Protein AF-A0A2E5ST00-F1 (afdb_monomer)

Structure (mmCIF, N/CA/C/O backbone):
data_AF-A0A2E5ST00-F1
#
_entry.id   AF-A0A2E5ST00-F1
#
loop_
_atom_site.group_PDB
_atom_site.id
_atom_site.type_symbol
_atom_site.label_atom_id
_atom_site.label_alt_id
_atom_site.label_comp_id
_atom_site.label_asym_id
_atom_site.label_entity_id
_atom_site.label_seq_id
_atom_site.pdbx_PDB_ins_code
_atom_site.Cartn_x
_atom_site.Cartn_y
_atom_site.Cartn_z
_atom_site.occupancy
_atom_site.B_iso_or_equiv
_atom_site.auth_seq_id
_atom_site.auth_comp_id
_atom_site.auth_asym_id
_atom_site.auth_atom_id
_atom_site.pdbx_PDB_model_num
ATOM 1 N N . MET A 1 1 ? 12.915 -5.279 -13.634 1.00 86.75 1 MET A N 1
ATOM 2 C CA . MET A 1 1 ? 12.139 -5.852 -12.507 1.00 86.75 1 MET A CA 1
ATOM 3 C C . MET A 1 1 ? 10.895 -6.560 -13.049 1.00 86.75 1 MET A C 1
ATOM 5 O O . MET A 1 1 ? 10.313 -6.048 -13.997 1.00 86.75 1 MET A O 1
ATOM 9 N N . HIS A 1 2 ? 10.516 -7.733 -12.525 1.00 93.88 2 HIS A N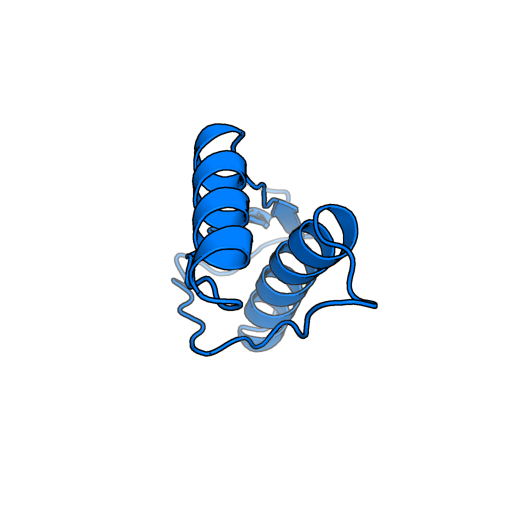 1
ATOM 10 C CA . HIS A 1 2 ? 9.281 -8.428 -12.937 1.00 93.88 2 HIS A CA 1
ATOM 11 C C . HIS A 1 2 ? 8.036 -7.660 -12.458 1.00 93.88 2 HIS A C 1
ATOM 13 O O . HIS A 1 2 ? 8.088 -7.036 -11.400 1.00 93.88 2 HIS A O 1
ATOM 19 N N . ALA A 1 3 ? 6.918 -7.735 -13.188 1.00 94.50 3 ALA A N 1
ATOM 20 C CA . ALA A 1 3 ? 5.691 -6.993 -12.869 1.00 94.50 3 ALA A CA 1
ATOM 21 C C . ALA A 1 3 ? 5.198 -7.243 -11.431 1.00 94.50 3 ALA A C 1
ATOM 23 O O . ALA A 1 3 ? 4.885 -6.300 -10.704 1.00 94.50 3 ALA A O 1
ATOM 24 N N . CYS A 1 4 ? 5.217 -8.501 -10.978 1.00 95.62 4 CYS A N 1
ATOM 25 C CA . CYS A 1 4 ? 4.840 -8.839 -9.603 1.00 95.62 4 CYS A CA 1
ATOM 26 C C . CYS A 1 4 ? 5.788 -8.235 -8.561 1.00 95.62 4 CYS A C 1
ATOM 28 O O . CYS A 1 4 ? 5.328 -7.823 -7.511 1.00 95.62 4 CYS A O 1
ATOM 30 N N . ALA A 1 5 ? 7.088 -8.126 -8.850 1.00 95.44 5 ALA A N 1
ATOM 31 C CA . ALA A 1 5 ? 8.032 -7.523 -7.908 1.00 95.44 5 ALA A CA 1
ATOM 32 C C . ALA A 1 5 ? 7.789 -6.012 -7.740 1.00 95.44 5 ALA A C 1
ATOM 34 O O . ALA A 1 5 ? 7.920 -5.499 -6.634 1.00 95.44 5 ALA A O 1
ATOM 35 N N . ILE A 1 6 ? 7.366 -5.321 -8.806 1.00 96.19 6 ILE A N 1
ATOM 36 C CA . ILE A 1 6 ? 6.935 -3.914 -8.740 1.00 96.19 6 ILE A CA 1
ATOM 37 C C . ILE A 1 6 ? 5.691 -3.794 -7.851 1.00 96.19 6 ILE A C 1
ATOM 39 O O . ILE A 1 6 ? 5.674 -2.976 -6.935 1.00 96.19 6 ILE A O 1
ATOM 43 N N . ALA A 1 7 ? 4.681 -4.641 -8.085 1.00 97.00 7 ALA A N 1
ATOM 44 C CA . ALA A 1 7 ? 3.452 -4.648 -7.293 1.00 97.00 7 ALA A CA 1
ATOM 45 C C . ALA A 1 7 ? 3.724 -4.947 -5.812 1.00 97.00 7 ALA A C 1
ATOM 47 O O . ALA A 1 7 ? 3.234 -4.223 -4.956 1.00 97.00 7 ALA A O 1
ATOM 48 N N . THR A 1 8 ? 4.557 -5.945 -5.503 1.00 96.94 8 THR A N 1
ATOM 49 C CA . THR A 1 8 ? 4.941 -6.278 -4.123 1.00 96.94 8 THR A CA 1
ATOM 50 C C . THR A 1 8 ? 5.685 -5.134 -3.443 1.00 96.94 8 THR A C 1
ATOM 52 O O . THR A 1 8 ? 5.428 -4.850 -2.278 1.00 96.94 8 THR A O 1
ATOM 55 N N . ALA A 1 9 ? 6.599 -4.456 -4.143 1.00 96.44 9 ALA A N 1
ATOM 56 C CA . ALA A 1 9 ? 7.321 -3.327 -3.563 1.00 96.44 9 ALA A CA 1
ATOM 57 C C . ALA A 1 9 ? 6.373 -2.149 -3.263 1.00 96.44 9 ALA A C 1
ATOM 59 O O . ALA A 1 9 ? 6.430 -1.575 -2.175 1.00 96.44 9 ALA A O 1
ATOM 60 N N . ALA A 1 10 ? 5.466 -1.842 -4.196 1.00 96.56 10 ALA A N 1
ATOM 61 C CA . ALA A 1 10 ? 4.412 -0.842 -4.034 1.00 96.56 10 ALA A CA 1
ATOM 62 C C . ALA A 1 10 ? 3.462 -1.176 -2.870 1.00 96.56 10 ALA A C 1
ATOM 64 O O . ALA A 1 10 ? 3.237 -0.335 -2.001 1.00 96.56 10 ALA A O 1
ATOM 65 N N . GLU A 1 11 ? 2.964 -2.414 -2.817 1.00 96.94 11 GLU A N 1
ATOM 66 C CA . GLU A 1 11 ? 2.109 -2.930 -1.743 1.00 96.94 11 GLU A CA 1
ATOM 67 C C . GLU A 1 11 ? 2.798 -2.816 -0.383 1.00 96.94 11 GLU A C 1
ATOM 69 O O . GLU A 1 11 ? 2.220 -2.284 0.565 1.00 96.94 11 GLU A O 1
ATOM 74 N N . TYR A 1 12 ? 4.042 -3.286 -0.287 1.00 96.38 12 TYR A N 1
ATOM 75 C CA . TYR A 1 12 ? 4.792 -3.317 0.961 1.00 96.38 12 TYR A CA 1
ATOM 76 C C . TYR A 1 12 ? 5.002 -1.914 1.538 1.00 96.38 12 TYR A C 1
ATOM 78 O O . TYR A 1 12 ? 4.720 -1.683 2.715 1.00 96.38 12 TYR A O 1
ATOM 86 N N . VAL A 1 13 ? 5.453 -0.960 0.715 1.00 96.31 13 VAL A N 1
ATOM 87 C CA . VAL A 1 13 ? 5.705 0.420 1.164 1.00 96.31 13 VAL A CA 1
ATOM 88 C C . VAL A 1 13 ? 4.402 1.144 1.520 1.00 96.31 13 VAL A C 1
ATOM 90 O O . VAL A 1 13 ? 4.359 1.905 2.486 1.00 96.31 13 VAL A O 1
ATOM 93 N N . SER A 1 14 ? 3.304 0.874 0.813 1.00 95.62 14 SER A N 1
ATOM 94 C CA . SER A 1 14 ? 1.992 1.390 1.212 1.00 95.62 14 SER A CA 1
ATOM 95 C C . SER A 1 14 ? 1.505 0.778 2.530 1.00 95.62 14 SER A C 1
ATOM 97 O O . SER A 1 14 ? 1.046 1.506 3.409 1.00 95.62 14 SER A O 1
ATOM 99 N N . GLY A 1 15 ? 1.643 -0.536 2.711 1.00 95.00 15 GLY A N 1
ATOM 100 C CA . GLY A 1 15 ? 1.219 -1.232 3.925 1.00 95.00 15 GLY A CA 1
ATOM 101 C C . GLY A 1 15 ? 2.008 -0.810 5.165 1.00 95.00 15 GLY A C 1
ATOM 102 O O . GLY A 1 15 ? 1.410 -0.550 6.211 1.00 95.00 15 GLY A O 1
ATOM 103 N N . ILE A 1 16 ? 3.336 -0.682 5.055 1.00 94.94 16 ILE A N 1
ATOM 104 C CA . ILE A 1 16 ? 4.179 -0.303 6.197 1.00 94.94 16 ILE A CA 1
ATOM 105 C C . ILE A 1 16 ? 3.875 1.115 6.692 1.00 94.94 16 ILE A C 1
ATOM 107 O O . ILE A 1 16 ? 3.849 1.329 7.901 1.00 94.94 16 ILE A O 1
ATOM 111 N N . ASN A 1 17 ? 3.538 2.050 5.797 1.00 93.81 17 ASN A N 1
ATOM 112 C CA . ASN A 1 17 ? 3.096 3.393 6.182 1.00 93.81 17 ASN A CA 1
ATOM 113 C C . ASN A 1 17 ? 1.836 3.363 7.056 1.00 93.81 17 ASN A C 1
ATOM 115 O O . ASN A 1 17 ? 1.733 4.115 8.023 1.00 93.81 17 ASN A O 1
ATOM 119 N N . VAL A 1 18 ? 0.882 2.479 6.749 1.00 94.25 18 VAL A N 1
ATOM 120 C CA . VAL A 1 18 ? -0.329 2.322 7.569 1.00 94.25 18 VAL A CA 1
ATOM 121 C C . VAL A 1 18 ? 0.010 1.714 8.923 1.00 94.25 18 VAL A C 1
ATOM 123 O O . VAL A 1 18 ? -0.435 2.219 9.948 1.00 94.25 18 VAL A O 1
ATOM 126 N N . VAL A 1 19 ? 0.828 0.659 8.935 1.00 94.38 19 VAL A N 1
ATOM 127 C CA . VAL A 1 19 ? 1.248 -0.023 10.170 1.00 94.38 19 VAL A CA 1
ATOM 128 C C . VAL A 1 19 ? 2.023 0.913 11.102 1.00 94.38 19 VAL A C 1
ATOM 130 O O . VAL A 1 19 ? 1.921 0.784 12.317 1.00 94.38 19 VAL A O 1
ATOM 133 N N . GLN A 1 20 ? 2.780 1.864 10.553 1.00 93.94 20 GLN A N 1
ATOM 134 C CA . GLN A 1 20 ? 3.486 2.878 11.338 1.00 93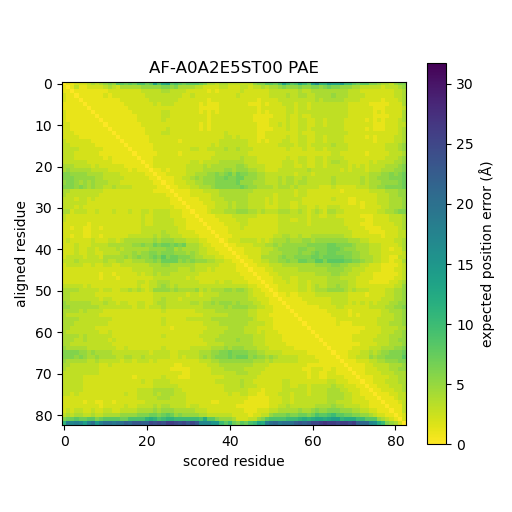.94 20 GLN A CA 1
ATOM 135 C C . GLN A 1 20 ? 2.560 3.977 11.875 1.00 93.94 20 GLN A C 1
ATOM 137 O O . GLN A 1 20 ? 2.845 4.545 12.927 1.00 93.94 20 GLN A O 1
ATOM 142 N N . ALA A 1 21 ? 1.470 4.285 11.169 1.00 92.69 21 ALA A N 1
ATOM 143 C CA . ALA A 1 21 ? 0.557 5.366 11.532 1.00 92.69 21 ALA A CA 1
ATOM 144 C C . ALA A 1 21 ? -0.613 4.927 12.431 1.00 92.69 21 ALA A C 1
ATOM 146 O O . ALA A 1 21 ? -1.204 5.768 13.108 1.00 92.69 21 ALA A O 1
ATOM 14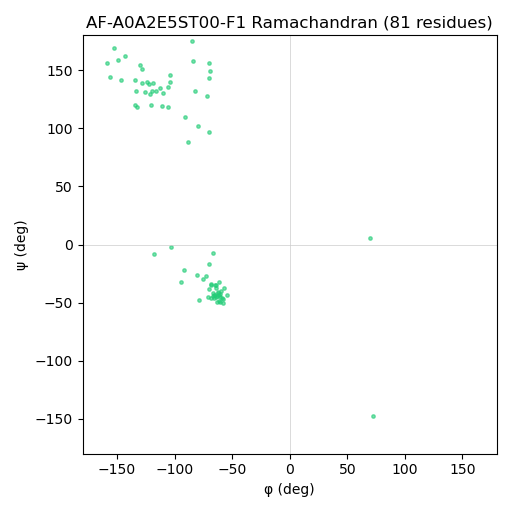7 N N . ILE A 1 22 ? -0.972 3.639 12.438 1.00 92.62 22 ILE A N 1
ATOM 148 C CA . ILE A 1 22 ? -2.161 3.111 13.123 1.00 92.62 22 ILE A CA 1
ATOM 149 C C . ILE A 1 22 ? -1.765 2.041 14.146 1.00 92.62 22 ILE A C 1
ATOM 151 O O . ILE A 1 22 ? -0.948 1.165 13.873 1.00 92.62 22 ILE A O 1
ATOM 155 N N . ASP A 1 23 ? -2.390 2.070 15.328 1.00 92.50 23 ASP A N 1
ATOM 156 C CA . ASP A 1 23 ? -2.195 1.042 16.355 1.00 92.50 23 ASP A CA 1
ATOM 157 C C . ASP A 1 23 ? -2.821 -0.299 15.935 1.00 92.50 23 ASP A C 1
ATOM 159 O O . ASP A 1 23 ? -4.012 -0.566 16.130 1.00 92.50 23 ASP A O 1
ATOM 163 N N . MET A 1 24 ? -1.977 -1.172 15.391 1.00 92.75 24 MET A N 1
ATOM 164 C CA . MET A 1 24 ? -2.348 -2.508 14.928 1.00 92.75 24 MET A CA 1
ATOM 165 C C . MET A 1 24 ? -2.771 -3.468 16.053 1.00 92.75 24 MET A C 1
ATOM 167 O O . MET A 1 24 ? -3.238 -4.568 15.766 1.00 92.75 24 MET A O 1
ATOM 171 N N . LYS A 1 25 ? -2.638 -3.093 17.336 1.00 94.94 25 LYS A N 1
ATOM 172 C CA . LYS A 1 25 ? -3.237 -3.872 18.435 1.00 94.94 25 LYS A CA 1
ATOM 173 C C . LYS A 1 25 ? -4.754 -3.708 18.489 1.00 94.94 25 LYS A C 1
ATOM 175 O O . LYS A 1 25 ? -5.436 -4.601 18.985 1.00 94.94 25 LYS A O 1
ATOM 180 N N . LYS A 1 26 ? -5.269 -2.570 18.012 1.00 95.19 26 LYS A N 1
ATOM 181 C CA . LYS A 1 26 ? -6.702 -2.244 18.012 1.00 95.19 26 LYS A CA 1
ATOM 182 C C . LYS A 1 26 ? -7.379 -2.603 16.696 1.00 95.19 26 LYS A C 1
ATOM 184 O O . LYS A 1 26 ? -8.549 -2.968 16.698 1.00 95.19 26 LYS A O 1
ATOM 189 N N . TYR A 1 27 ? -6.644 -2.513 15.589 1.00 95.69 27 TYR A N 1
ATOM 190 C CA . TYR A 1 27 ? -7.205 -2.637 14.248 1.00 95.69 27 TYR A CA 1
ATOM 191 C C . TYR A 1 27 ? -6.431 -3.632 13.386 1.00 95.69 27 TYR A C 1
ATOM 193 O O . TYR A 1 27 ? -5.236 -3.853 13.568 1.00 95.69 27 TYR A O 1
ATOM 201 N N . ARG A 1 28 ? -7.117 -4.206 12.392 1.00 95.38 28 ARG A N 1
ATOM 202 C CA . ARG A 1 28 ? -6.516 -5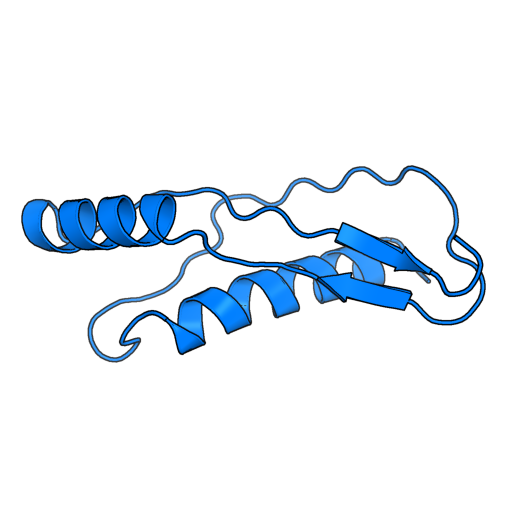.072 11.374 1.00 95.38 28 ARG A CA 1
ATOM 203 C C . ARG A 1 28 ? 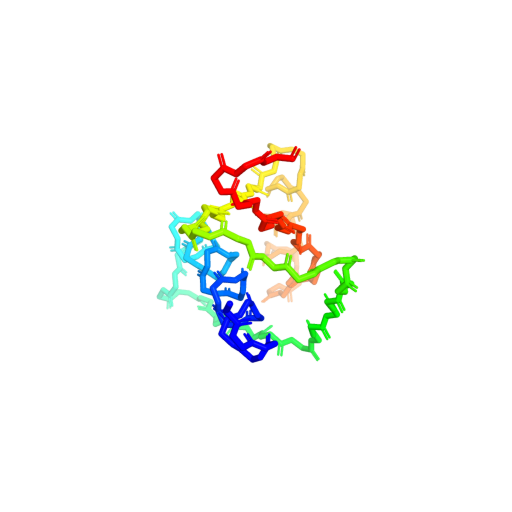-6.516 -4.368 10.023 1.00 95.38 28 ARG A C 1
ATOM 205 O O . ARG A 1 28 ? -7.555 -3.909 9.562 1.00 95.38 28 ARG A O 1
ATOM 212 N N . LEU A 1 29 ? -5.364 -4.364 9.362 1.00 95.31 29 LEU A N 1
ATOM 213 C CA . LEU A 1 29 ? -5.217 -3.886 7.992 1.00 95.31 29 LEU A CA 1
ATOM 214 C C . LEU A 1 29 ? -5.620 -4.988 7.009 1.00 95.31 29 LEU A C 1
ATOM 216 O O . LEU A 1 29 ? -5.185 -6.135 7.138 1.00 95.31 29 LEU A O 1
ATOM 220 N N . ILE A 1 30 ? -6.444 -4.636 6.025 1.00 95.88 30 ILE A N 1
ATOM 221 C CA . ILE A 1 30 ? -6.886 -5.537 4.959 1.00 95.88 30 ILE A CA 1
ATOM 222 C C . ILE A 1 30 ? -6.739 -4.809 3.624 1.00 95.88 30 ILE A C 1
ATOM 224 O O . ILE A 1 30 ? -7.402 -3.800 3.384 1.00 95.88 30 ILE A O 1
ATOM 228 N N . MET A 1 31 ? -5.905 -5.341 2.729 1.00 95.69 31 MET A N 1
ATOM 229 C CA . MET A 1 31 ? -5.834 -4.858 1.353 1.00 95.69 31 MET A CA 1
ATOM 230 C C . MET A 1 31 ? -6.994 -5.452 0.549 1.00 95.69 31 MET A C 1
ATOM 232 O O . MET A 1 31 ? -6.970 -6.618 0.168 1.00 95.69 31 MET A O 1
ATOM 236 N N . SER A 1 32 ? -8.034 -4.650 0.318 1.00 96.56 32 SER A N 1
ATOM 237 C CA . SER A 1 32 ? -9.224 -5.100 -0.424 1.00 96.56 32 SER A CA 1
ATOM 238 C C . SER A 1 32 ? -9.049 -5.085 -1.946 1.00 96.56 32 SER A C 1
ATOM 240 O O . SER A 1 32 ? -9.728 -5.831 -2.646 1.00 96.56 32 SER A O 1
ATOM 242 N N . ARG A 1 33 ? -8.159 -4.229 -2.463 1.00 97.06 33 ARG A N 1
ATOM 243 C CA . ARG A 1 33 ? -7.856 -4.083 -3.890 1.00 97.06 33 ARG A CA 1
ATOM 244 C C . ARG A 1 33 ? -6.457 -3.501 -4.065 1.00 97.06 33 ARG A C 1
ATOM 246 O O . ARG A 1 33 ? -6.064 -2.627 -3.299 1.00 97.06 33 ARG A O 1
ATOM 253 N N . ILE A 1 34 ? -5.767 -3.951 -5.108 1.00 96.50 34 ILE A N 1
ATOM 254 C CA . ILE A 1 34 ? -4.557 -3.330 -5.645 1.00 96.50 34 ILE A CA 1
ATOM 255 C C . ILE A 1 34 ? -4.745 -3.122 -7.148 1.00 96.50 34 ILE A C 1
ATOM 257 O O . ILE A 1 34 ? -5.309 -3.976 -7.833 1.00 96.50 34 ILE A O 1
ATOM 261 N N . GLU A 1 35 ? -4.305 -1.973 -7.643 1.00 97.25 35 GLU A N 1
ATOM 262 C CA . GLU A 1 35 ? -4.282 -1.625 -9.060 1.00 97.25 35 GLU A CA 1
ATOM 263 C C . GLU A 1 35 ? -2.910 -1.029 -9.365 1.00 97.25 35 GLU A C 1
ATOM 265 O O . GLU A 1 35 ? -2.403 -0.225 -8.582 1.00 97.25 35 GLU A O 1
ATOM 270 N N . VAL A 1 36 ? -2.274 -1.491 -10.443 1.00 96.81 36 VAL A N 1
ATOM 271 C CA . VAL A 1 36 ? -0.900 -1.114 -10.789 1.00 96.81 36 VAL A CA 1
ATOM 272 C C . VAL A 1 36 ? -0.834 -0.780 -12.269 1.00 96.81 36 VAL A C 1
ATOM 274 O O . VAL A 1 36 ? -1.065 -1.644 -13.115 1.00 96.81 36 VAL A O 1
ATOM 277 N N . ASP A 1 37 ? -0.446 0.456 -12.564 1.00 97.00 37 ASP A N 1
ATOM 278 C CA . ASP A 1 37 ? -0.209 0.920 -13.925 1.00 97.00 37 ASP A CA 1
ATOM 279 C C . ASP A 1 37 ? 1.256 0.701 -14.321 1.00 97.00 37 ASP A C 1
ATOM 281 O O . ASP A 1 37 ? 2.177 1.369 -13.844 1.00 97.00 37 ASP A O 1
ATOM 285 N N . TYR A 1 38 ? 1.490 -0.251 -15.224 1.00 95.12 38 TYR A N 1
ATOM 286 C CA . TYR A 1 38 ? 2.826 -0.561 -15.736 1.00 95.12 38 TYR A CA 1
ATOM 287 C C . TYR A 1 38 ? 3.162 0.305 -16.953 1.00 95.12 38 TYR A C 1
ATOM 289 O O . TYR A 1 38 ? 2.942 -0.093 -18.094 1.00 95.12 38 TYR A O 1
ATOM 297 N N . ILE A 1 39 ? 3.723 1.489 -16.705 1.00 94.06 39 ILE A N 1
ATOM 298 C CA . ILE A 1 39 ? 3.987 2.492 -17.751 1.00 94.06 39 ILE A CA 1
ATOM 299 C C . ILE A 1 39 ? 5.136 2.071 -18.683 1.00 94.06 39 ILE A C 1
ATOM 301 O O . ILE A 1 39 ? 5.038 2.195 -19.902 1.00 94.06 39 ILE A O 1
ATOM 305 N N . ARG A 1 40 ? 6.250 1.579 -18.123 1.00 92.75 40 ARG A N 1
ATOM 306 C CA . ARG A 1 40 ? 7.423 1.129 -18.889 1.00 92.75 40 ARG A CA 1
ATOM 307 C C . ARG A 1 40 ? 8.220 0.064 -18.144 1.00 92.75 40 ARG A C 1
ATOM 309 O O . ARG A 1 40 ? 8.017 -0.173 -16.955 1.00 92.75 40 ARG A O 1
ATOM 316 N N . ARG A 1 41 ? 9.168 -0.568 -18.840 1.00 93.50 41 ARG A N 1
ATOM 317 C CA . ARG A 1 41 ? 10.129 -1.493 -18.224 1.00 93.50 41 ARG A CA 1
ATOM 318 C C . ARG A 1 41 ? 11.142 -0.705 -17.370 1.00 93.50 41 ARG A C 1
ATOM 320 O O . ARG A 1 41 ? 11.774 0.197 -17.920 1.00 93.50 41 ARG A O 1
ATOM 327 N N . PRO A 1 42 ? 11.345 -1.064 -16.088 1.00 94.06 42 PRO A N 1
ATOM 328 C CA . PRO A 1 42 ? 12.376 -0.445 -15.257 1.00 94.06 42 PRO A CA 1
ATOM 329 C C . PRO A 1 42 ? 13.795 -0.840 -15.679 1.00 94.06 42 PRO A C 1
ATOM 331 O O . PRO A 1 42 ? 14.036 -2.007 -16.014 1.00 94.06 42 PRO A O 1
ATOM 334 N N . VAL A 1 43 ? 14.722 0.108 -15.583 1.00 95.19 43 VAL A N 1
ATOM 335 C CA . VAL A 1 43 ? 16.163 -0.008 -15.823 1.00 95.19 43 VAL A CA 1
ATOM 336 C C . VAL A 1 43 ? 16.900 0.261 -14.509 1.00 95.19 43 VAL A C 1
ATOM 338 O O . VAL A 1 43 ? 16.602 1.221 -13.810 1.00 95.19 43 VAL A O 1
ATOM 341 N N . GLY A 1 44 ? 17.853 -0.602 -14.156 1.00 93.69 44 GLY A N 1
ATOM 342 C CA . GLY A 1 44 ? 18.592 -0.476 -12.898 1.00 93.69 44 GLY A CA 1
ATOM 343 C C . GLY A 1 44 ?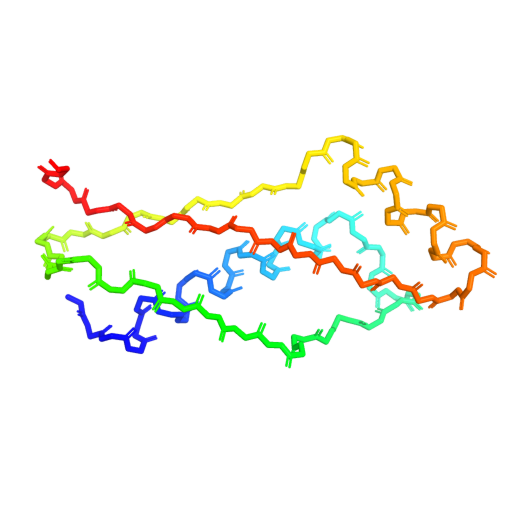 17.761 -0.831 -11.659 1.00 93.69 44 GLY A C 1
ATOM 344 O O . GLY A 1 44 ? 16.921 -1.739 -11.696 1.00 93.69 44 GLY A O 1
ATOM 345 N N . TYR A 1 45 ? 18.049 -0.160 -10.542 1.00 93.69 45 TYR A N 1
ATOM 346 C CA . TYR A 1 45 ? 17.320 -0.338 -9.282 1.00 93.69 45 TYR A CA 1
ATOM 347 C C . TYR A 1 45 ? 16.048 0.513 -9.262 1.00 93.69 45 TYR A C 1
ATOM 349 O O . TYR A 1 45 ? 15.940 1.497 -9.988 1.00 93.69 45 TYR A O 1
ATOM 357 N N . CYS A 1 46 ? 15.082 0.140 -8.423 1.00 95.12 46 CYS A N 1
ATOM 358 C CA . CYS A 1 46 ? 13.851 0.905 -8.246 1.00 95.12 46 CYS A CA 1
ATOM 359 C C . CYS A 1 46 ? 13.718 1.384 -6.805 1.00 95.12 46 CYS A C 1
ATOM 361 O O . CYS A 1 46 ? 13.973 0.622 -5.874 1.00 95.12 46 CYS A O 1
ATOM 363 N N . ASN A 1 47 ? 13.263 2.621 -6.654 1.00 96.19 47 ASN A N 1
ATOM 364 C CA . ASN A 1 47 ? 12.812 3.197 -5.400 1.00 96.19 47 ASN A CA 1
ATOM 365 C C . ASN A 1 47 ? 11.288 3.259 -5.399 1.00 96.19 47 ASN A C 1
ATOM 367 O O . ASN A 1 47 ? 10.663 3.462 -6.442 1.00 96.19 47 ASN A O 1
ATOM 371 N N . VAL A 1 48 ? 10.702 3.080 -4.221 1.00 96.56 48 VAL A N 1
ATOM 372 C CA . VAL A 1 48 ? 9.256 3.132 -4.034 1.00 96.56 48 VAL A CA 1
ATOM 373 C C . VAL A 1 48 ? 8.935 4.138 -2.952 1.00 96.56 48 VAL A C 1
ATOM 375 O O . VAL A 1 48 ? 9.508 4.089 -1.866 1.00 96.56 48 VAL A O 1
ATOM 378 N N . GLU A 1 49 ? 7.994 5.023 -3.248 1.00 95.62 49 GLU A N 1
ATOM 379 C CA . GLU A 1 49 ? 7.525 6.043 -2.321 1.00 95.62 49 GLU A CA 1
ATOM 380 C C . GLU A 1 49 ? 6.015 5.922 -2.139 1.00 95.62 49 GLU A C 1
ATOM 382 O O . GLU A 1 49 ? 5.265 5.676 -3.085 1.00 95.62 49 GLU A O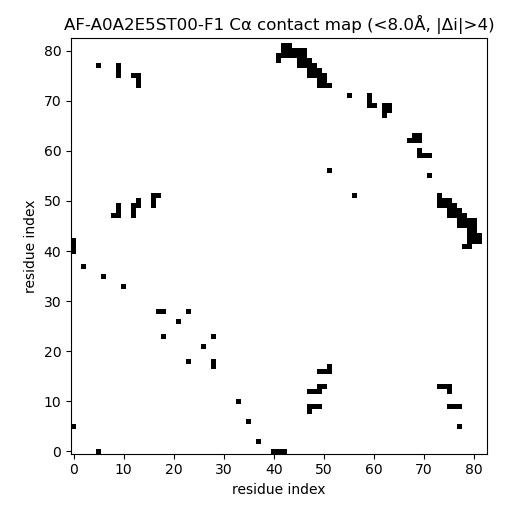 1
ATOM 387 N N . SER A 1 50 ? 5.564 6.094 -0.902 1.00 95.44 50 SER A N 1
ATOM 388 C CA . SER A 1 50 ? 4.155 6.200 -0.536 1.00 95.44 50 SER A CA 1
ATOM 389 C C . SER A 1 50 ? 4.053 7.109 0.684 1.00 95.44 50 SER A C 1
ATOM 391 O O . SER A 1 50 ? 5.022 7.259 1.431 1.00 95.44 50 SER A O 1
ATOM 393 N N . GLY A 1 51 ? 2.884 7.691 0.918 1.00 93.81 51 GLY A N 1
ATOM 394 C CA . GLY A 1 51 ? 2.645 8.534 2.080 1.00 93.81 51 GLY A CA 1
ATOM 395 C C . GLY A 1 51 ? 1.161 8.647 2.382 1.00 93.81 51 GLY A C 1
ATOM 396 O O . GLY A 1 51 ? 0.323 8.472 1.497 1.00 93.81 51 GLY A O 1
ATOM 397 N N . ILE A 1 52 ? 0.849 8.953 3.639 1.00 94.50 52 ILE A N 1
ATOM 398 C CA . ILE A 1 52 ? -0.504 9.294 4.070 1.00 94.50 52 ILE A CA 1
ATOM 399 C C . ILE A 1 52 ? -0.499 10.775 4.426 1.00 94.50 52 ILE A C 1
ATOM 401 O O . ILE A 1 52 ? 0.251 11.205 5.301 1.00 94.50 52 ILE A O 1
ATOM 405 N N . SER A 1 53 ? -1.308 11.570 3.732 1.00 94.19 53 SER A N 1
ATOM 406 C CA . SER A 1 53 ? -1.412 13.000 4.037 1.00 94.19 53 SER A CA 1
ATOM 407 C C . SER A 1 53 ? -2.126 13.239 5.372 1.00 94.19 53 SER A C 1
ATOM 409 O O . SER A 1 53 ? -2.957 12.433 5.797 1.00 94.19 53 SER A O 1
ATOM 411 N N . SER A 1 54 ? -1.876 14.387 6.010 1.00 93.44 54 SER A N 1
ATOM 412 C CA . SER A 1 54 ? -2.544 14.760 7.268 1.00 93.44 54 SER A CA 1
ATOM 413 C C . SER A 1 54 ? -4.070 14.774 7.142 1.00 93.44 54 SER A C 1
ATOM 415 O O . SER A 1 54 ? -4.768 14.336 8.052 1.00 93.44 54 SER A O 1
ATOM 417 N N . ASN A 1 55 ? -4.592 15.214 5.993 1.00 95.19 55 ASN A N 1
ATOM 418 C CA . ASN A 1 55 ? -6.030 15.213 5.726 1.00 95.19 55 ASN A CA 1
ATOM 419 C C . ASN A 1 55 ? -6.580 13.784 5.648 1.00 95.19 55 ASN A C 1
ATOM 421 O O . ASN A 1 55 ? -7.588 13.486 6.281 1.00 95.19 55 ASN A O 1
ATOM 425 N N . GLN A 1 56 ? -5.906 12.879 4.927 1.00 94.62 56 GLN A N 1
ATOM 426 C CA . GLN A 1 56 ? -6.309 11.469 4.890 1.00 94.62 56 GLN A CA 1
ATOM 427 C C . GLN A 1 56 ? -6.270 10.843 6.284 1.00 94.62 56 GLN A C 1
ATOM 429 O O . GLN A 1 56 ? -7.205 10.144 6.654 1.00 94.62 56 GLN A O 1
ATOM 434 N N . MET A 1 57 ? -5.234 11.131 7.075 1.00 95.56 57 MET A N 1
ATOM 435 C CA . MET A 1 57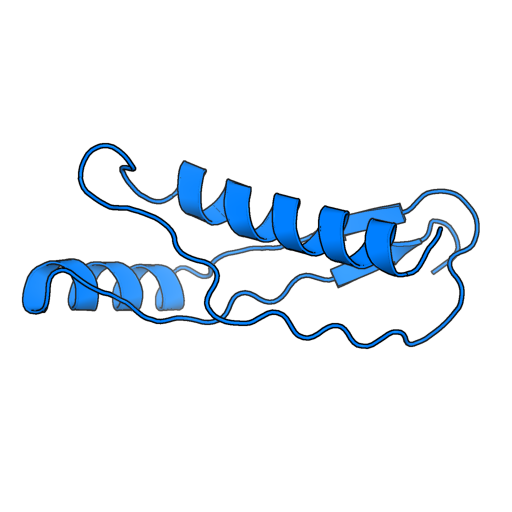 ? -5.115 10.610 8.435 1.00 95.56 57 MET A CA 1
ATOM 436 C C . MET A 1 57 ? -6.254 11.087 9.345 1.00 95.56 57 MET A C 1
ATOM 438 O O . MET A 1 57 ? -6.810 10.292 10.097 1.00 95.56 57 MET A O 1
ATOM 442 N N . MET A 1 58 ? -6.650 12.358 9.234 1.00 95.94 58 MET A N 1
ATOM 443 C CA . MET A 1 58 ? -7.792 12.903 9.971 1.00 95.94 58 MET A CA 1
ATOM 444 C C . MET A 1 58 ? -9.100 12.185 9.611 1.00 95.94 58 MET A C 1
ATOM 446 O O . MET A 1 58 ? -9.876 11.844 10.500 1.00 95.94 58 MET A O 1
ATOM 450 N N . HIS A 1 59 ? -9.330 11.916 8.322 1.00 96.19 59 HIS A N 1
ATOM 451 C CA . HIS A 1 59 ? -10.495 11.146 7.878 1.00 96.19 59 HIS A CA 1
ATOM 452 C C . HIS A 1 59 ? -10.469 9.709 8.404 1.00 96.19 59 HIS A C 1
ATOM 454 O O . HIS A 1 59 ? -11.464 9.251 8.954 1.00 96.19 59 HIS A O 1
ATOM 460 N N . ILE A 1 60 ? -9.318 9.035 8.318 1.00 96.31 60 ILE A N 1
ATOM 461 C CA . ILE A 1 60 ? -9.153 7.667 8.822 1.00 96.31 60 ILE A CA 1
ATOM 462 C C . ILE A 1 60 ? -9.478 7.596 10.317 1.00 96.31 60 ILE A C 1
ATOM 464 O O . ILE A 1 60 ? -10.225 6.719 10.735 1.00 96.31 60 ILE A O 1
ATOM 468 N N . GLN A 1 61 ? -8.951 8.519 11.126 1.00 95.69 61 GLN A N 1
ATOM 469 C CA . GLN A 1 61 ? -9.215 8.536 12.569 1.00 95.69 61 GLN A CA 1
ATOM 470 C C . GLN A 1 61 ? -10.693 8.769 12.872 1.00 95.69 61 GLN A C 1
ATOM 472 O O . GLN A 1 61 ? -11.267 8.041 13.677 1.00 95.69 61 GLN A O 1
ATOM 477 N N . LYS A 1 62 ? -11.321 9.723 12.176 1.00 97.12 62 LYS A N 1
ATOM 478 C CA . LYS A 1 62 ? -12.747 10.011 12.340 1.00 97.12 62 LYS A CA 1
ATOM 479 C C . LYS A 1 62 ? -13.617 8.783 12.049 1.00 97.12 62 LYS A C 1
ATOM 481 O O . LYS A 1 62 ? -14.513 8.481 12.832 1.00 97.12 62 LYS A O 1
ATOM 486 N N . ASP A 1 63 ? -13.349 8.080 10.952 1.00 97.62 63 ASP A N 1
ATOM 487 C CA . ASP A 1 63 ? -14.096 6.878 10.567 1.00 97.62 63 ASP A CA 1
ATOM 488 C C . ASP A 1 63 ? -13.866 5.730 11.566 1.00 97.62 63 ASP A C 1
ATOM 490 O O . ASP A 1 63 ? -14.803 5.048 11.972 1.00 97.62 63 ASP A O 1
ATOM 494 N N . LEU A 1 64 ? -12.621 5.532 12.019 1.00 96.38 64 LEU A N 1
ATOM 495 C CA . LEU A 1 64 ? -12.299 4.506 13.015 1.00 96.38 64 LEU A CA 1
ATOM 496 C C . LEU A 1 64 ? -12.978 4.771 14.366 1.00 96.38 64 LEU A C 1
ATOM 498 O O . LEU A 1 64 ? -13.416 3.823 15.012 1.00 96.38 64 LEU A O 1
ATOM 502 N N . GLU A 1 65 ? -13.078 6.031 14.792 1.00 95.50 65 GLU A N 1
ATOM 503 C CA . GLU A 1 65 ? -13.768 6.414 16.030 1.00 95.50 65 GLU A CA 1
ATOM 504 C C . GLU A 1 65 ? -15.290 6.255 15.931 1.00 95.50 65 GLU A C 1
ATOM 506 O O . GLU A 1 65 ? -15.921 5.838 16.902 1.00 95.50 65 GLU A O 1
ATOM 511 N N . ALA A 1 66 ? -15.876 6.583 14.777 1.00 97.31 66 ALA A N 1
ATOM 512 C CA . ALA A 1 66 ? -17.320 6.523 14.568 1.00 97.31 66 ALA A CA 1
ATOM 513 C C . ALA A 1 66 ? -17.822 5.094 14.303 1.00 97.31 66 ALA A C 1
ATOM 515 O O . ALA A 1 66 ? -18.781 4.649 14.933 1.00 97.31 66 ALA A O 1
ATOM 516 N N . ASP A 1 67 ? -17.155 4.379 13.396 1.00 96.88 67 ASP A N 1
ATOM 517 C CA . ASP A 1 67 ? -17.668 3.146 12.791 1.00 96.88 67 ASP A CA 1
ATOM 518 C C . ASP A 1 67 ? -16.793 1.917 13.093 1.00 96.88 67 ASP A C 1
ATOM 520 O O . ASP A 1 67 ? -17.160 0.787 12.761 1.00 96.88 67 ASP A O 1
ATOM 524 N N . GLY A 1 68 ? -15.614 2.103 13.701 1.00 96.25 68 GLY A N 1
ATOM 525 C CA . GLY A 1 68 ? -14.651 1.022 13.951 1.00 96.25 68 GLY A CA 1
ATOM 526 C C . GLY A 1 68 ? -13.976 0.480 12.684 1.00 96.25 68 GLY A C 1
ATOM 527 O O . GLY A 1 68 ? -13.224 -0.496 12.747 1.00 96.25 68 GLY A O 1
ATOM 528 N N . VAL A 1 69 ? -14.229 1.100 11.529 1.00 96.56 69 VAL A N 1
ATOM 529 C CA . VAL A 1 69 ? -13.692 0.720 10.222 1.00 96.56 69 VAL A CA 1
ATOM 530 C C . VAL A 1 69 ? -13.474 1.971 9.378 1.00 96.56 69 VAL A C 1
ATOM 532 O O . VAL A 1 69 ? -14.286 2.883 9.390 1.00 96.56 69 VAL A O 1
ATOM 535 N N . SER A 1 70 ? -12.389 2.004 8.606 1.00 96.88 70 SER A N 1
ATOM 536 C CA . SER A 1 70 ? -12.163 3.038 7.595 1.00 96.88 70 SER A CA 1
ATOM 537 C C . SER A 1 70 ? -11.694 2.399 6.296 1.00 96.88 70 SER A C 1
ATOM 539 O O . SER A 1 70 ? -10.922 1.434 6.305 1.00 96.88 70 SER A O 1
ATOM 541 N N . LYS A 1 71 ? -12.162 2.936 5.166 1.00 96.38 71 LYS A N 1
ATOM 542 C CA . LYS A 1 71 ? -11.741 2.525 3.826 1.00 96.38 71 LYS A CA 1
ATOM 543 C C . LYS A 1 71 ? -11.138 3.718 3.106 1.00 96.38 71 LYS A C 1
ATOM 545 O O . LYS A 1 71 ? -11.811 4.709 2.853 1.00 96.38 71 LYS A O 1
ATOM 550 N N . PHE A 1 72 ? -9.880 3.584 2.717 1.00 95.50 72 PHE A N 1
ATOM 551 C CA . PHE A 1 72 ? -9.129 4.631 2.043 1.00 95.50 72 PHE A CA 1
ATOM 552 C C . PHE A 1 72 ? -8.212 4.027 0.980 1.00 95.50 72 PHE A C 1
ATOM 554 O O . PHE A 1 72 ? -7.925 2.829 0.993 1.00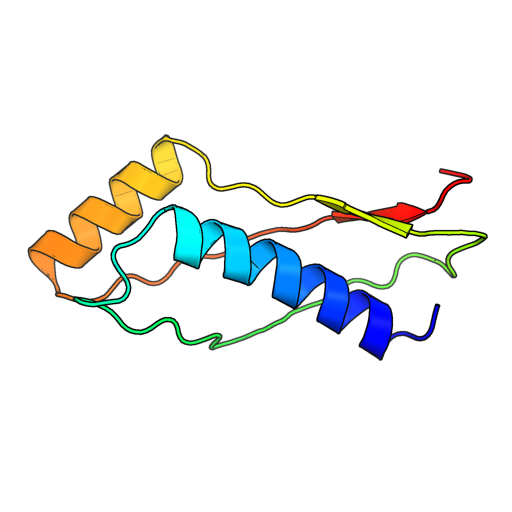 95.50 72 PHE A O 1
ATOM 561 N N . ASN A 1 73 ? -7.753 4.875 0.063 1.00 95.00 73 ASN A N 1
ATOM 562 C CA . ASN A 1 73 ? -6.788 4.503 -0.962 1.00 95.00 73 ASN A CA 1
ATOM 563 C C . ASN A 1 73 ? -5.414 5.062 -0.596 1.00 95.00 73 ASN A C 1
ATOM 565 O O . ASN A 1 73 ? -5.302 6.213 -0.165 1.00 95.00 73 ASN A O 1
ATOM 569 N N . LEU A 1 74 ? -4.378 4.263 -0.833 1.00 94.44 74 LEU A N 1
ATOM 570 C CA . LEU A 1 74 ? -2.994 4.712 -0.835 1.00 94.44 74 LEU A CA 1
ATOM 571 C C . LEU A 1 74 ? -2.437 4.616 -2.241 1.00 94.44 74 LEU A C 1
ATOM 573 O O . LEU A 1 74 ? -2.623 3.610 -2.920 1.00 94.44 74 LEU A O 1
ATOM 577 N N . VAL A 1 75 ? -1.750 5.675 -2.649 1.00 94.69 75 VAL A N 1
ATOM 578 C CA . VAL A 1 75 ? -1.033 5.719 -3.917 1.00 94.69 75 VAL A CA 1
ATOM 579 C C . VAL A 1 75 ? 0.453 5.596 -3.607 1.00 94.69 75 VAL A C 1
ATOM 581 O O . VAL A 1 75 ? 0.966 6.213 -2.666 1.00 94.69 75 VAL A O 1
ATOM 584 N N . SER A 1 76 ? 1.137 4.763 -4.379 1.00 96.44 76 SER A N 1
ATOM 585 C CA . SER A 1 76 ? 2.587 4.633 -4.353 1.00 96.44 76 SER A CA 1
ATOM 586 C C . SER A 1 76 ? 3.144 4.768 -5.760 1.00 96.44 76 SER A C 1
ATOM 588 O O . SER A 1 76 ? 2.467 4.489 -6.748 1.00 96.44 76 SER A O 1
ATOM 590 N N . SER A 1 77 ? 4.374 5.265 -5.848 1.00 96.12 77 SER A N 1
ATOM 591 C CA . SER A 1 77 ? 5.092 5.432 -7.110 1.00 96.12 77 SER A CA 1
ATOM 592 C C . SER A 1 77 ? 6.362 4.603 -7.079 1.00 96.12 77 SER A C 1
ATOM 594 O O . SER A 1 77 ? 7.118 4.665 -6.111 1.00 96.12 77 SER A O 1
ATOM 596 N N . VAL A 1 78 ? 6.592 3.836 -8.145 1.00 96.19 78 VAL A N 1
ATOM 597 C CA . VAL A 1 78 ? 7.837 3.094 -8.359 1.00 96.19 78 VAL A CA 1
ATOM 598 C C . VAL A 1 78 ? 8.633 3.806 -9.441 1.00 96.19 78 VAL A C 1
ATOM 600 O O . VAL A 1 78 ? 8.175 3.921 -10.575 1.00 96.19 78 VAL A O 1
ATOM 603 N N . ILE A 1 79 ? 9.821 4.283 -9.084 1.00 96.19 79 ILE A N 1
ATOM 604 C CA . ILE A 1 79 ? 10.699 5.058 -9.962 1.00 96.19 79 ILE A CA 1
ATOM 605 C C . ILE A 1 79 ? 12.018 4.304 -10.070 1.00 96.19 79 ILE A C 1
ATOM 607 O O . ILE A 1 79 ? 12.587 3.894 -9.058 1.00 96.19 79 ILE A O 1
ATOM 611 N N . ASP A 1 80 ? 12.492 4.078 -11.289 1.00 95.75 80 ASP A N 1
ATOM 612 C CA . ASP A 1 80 ? 13.790 3.448 -11.499 1.00 95.75 80 ASP A CA 1
ATOM 613 C C . ASP A 1 80 ? 14.942 4.464 -11.452 1.00 95.75 80 ASP A C 1
ATOM 615 O O . ASP A 1 80 ? 14.728 5.668 -11.297 1.00 95.75 80 ASP A O 1
ATOM 619 N N . SER A 1 81 ? 16.179 3.985 -11.533 1.00 94.94 81 SER A N 1
ATOM 620 C CA . SER A 1 81 ? 17.358 4.842 -11.389 1.00 94.94 81 SER A CA 1
ATOM 621 C C . SER A 1 81 ? 17.575 5.806 -12.556 1.00 94.94 81 SER A C 1
ATOM 623 O O . SER A 1 81 ? 18.313 6.773 -12.396 1.00 94.94 81 SER A O 1
ATOM 625 N N . GLU A 1 82 ? 16.937 5.564 -13.701 1.00 88.31 82 GLU A N 1
ATOM 626 C CA . GLU A 1 82 ? 17.178 6.296 -14.950 1.00 88.31 82 GLU A CA 1
ATOM 627 C C . GLU A 1 82 ? 16.084 7.331 -15.284 1.00 88.31 82 GLU A C 1
ATOM 629 O O . GLU A 1 82 ? 16.246 8.045 -16.265 1.00 88.31 82 GLU A O 1
ATOM 634 N N . LYS A 1 83 ? 15.020 7.435 -14.466 1.00 67.81 83 LYS A N 1
ATOM 635 C CA . LYS A 1 83 ? 13.888 8.390 -14.559 1.00 67.81 83 LYS A CA 1
ATOM 636 C C . LYS A 1 83 ? 13.258 8.560 -15.948 1.00 67.81 83 LYS A C 1
ATOM 638 O O . LYS A 1 83 ? 13.706 9.406 -16.744 1.00 67.81 83 LYS A O 1
#

Secondary structure (DSSP, 8-state):
--HHHHHHHHHHHHHHHHHHHS-TTT-------------S---S-EEEEE---HHHHHHHHHHHHHHS-------EEEEETT-

Solvent-accessible surface area (backbone atoms only — not comparable to full-atom values): 5440 Å² total; per-residue (Å²): 108,57,71,67,58,53,50,50,50,41,50,50,50,45,50,50,55,48,60,74,74,42,69,63,91,83,47,81,90,77,88,88,79,87,86,82,87,83,86,70,86,59,51,84,58,73,50,70,50,52,72,80,51,73,69,56,49,53,51,42,51,53,31,36,74,74,70,72,51,66,88,84,88,79,67,58,51,80,44,39,73,76,116

Foldseek 3Di:
DDPVVQQVLQVVQQVVQCPVLDDCVLDDDDDPDDDDDCPDDADADKDKDWHQDPVNSVQQVVCCVPPVDDDDDIDMDIDHPVD

Sequence (83 aa):
MHACAIATAAEYVSGINVVQAIDMKKYRLIMSRIEVDYIRRPVGYCNVESGISSNQMMHIQKDLEADGVSKFNLVSSVIDSEK

pLDDT: mean 94.88, std 3.45, range [67.81, 97.62]

Mean predicted aligned error: 2.94 Å

Nearest PDB structures (foldseek):
  5ycw-assembly1_A-2  TM=2.739E-01  e=8.755E+00  Dioscoreophyllum cumminsii
  8ptj-assembly1_C  TM=2.110E-01  e=8.154E+00  Tilapia lake virus
  8pth-assembly1_C  TM=2.117E-01  e=9.399E+00  Tilapia lake virus

Radius of gyration: 14.63 Å; Cα contacts (8 Å, |Δi|>4): 77; chains: 1; bounding box: 36×24×37 Å